Protein AF-A0A4U2DI52-F1 (afdb_monomer_lite)

Structure (mmCIF, N/CA/C/O backbone):
data_AF-A0A4U2DI52-F1
#
_entry.id   AF-A0A4U2DI52-F1
#
loop_
_atom_site.group_PDB
_atom_site.id
_atom_site.type_symbol
_atom_site.label_atom_id
_atom_site.label_alt_id
_atom_site.label_comp_id
_atom_site.label_asym_id
_atom_site.label_entity_id
_atom_site.label_seq_id
_atom_site.pdbx_PDB_ins_code
_atom_site.Cartn_x
_atom_site.Cartn_y
_atom_site.Cartn_z
_atom_site.occupancy
_atom_site.B_iso_or_equiv
_atom_site.auth_seq_id
_atom_site.auth_comp_id
_atom_site.auth_asym_id
_atom_site.auth_atom_id
_atom_site.pdbx_PDB_model_num
ATOM 1 N N . MET A 1 1 ? -13.611 4.402 22.717 1.00 56.78 1 MET A N 1
ATOM 2 C CA . MET A 1 1 ? -13.831 3.166 21.932 1.00 56.78 1 MET A CA 1
ATOM 3 C C . MET A 1 1 ? -13.078 3.296 20.622 1.00 56.78 1 MET A C 1
ATOM 5 O O . MET A 1 1 ? -13.192 4.340 19.987 1.00 56.78 1 MET A O 1
ATOM 9 N N . ALA A 1 2 ? -12.268 2.306 20.247 1.00 67.12 2 ALA A N 1
ATOM 10 C CA . ALA A 1 2 ? -11.627 2.310 18.935 1.00 67.12 2 ALA A CA 1
ATOM 11 C C . ALA A 1 2 ? -12.698 2.112 17.855 1.00 67.12 2 ALA A C 1
ATOM 13 O O . ALA A 1 2 ? -13.586 1.277 18.018 1.00 67.12 2 ALA A O 1
ATOM 14 N N . LYS A 1 3 ? -12.647 2.907 16.784 1.00 77.88 3 LYS A N 1
ATOM 15 C CA . LYS A 1 3 ? -13.565 2.740 15.657 1.00 77.88 3 LYS A CA 1
ATOM 16 C C . LYS A 1 3 ? -13.073 1.563 14.804 1.00 77.88 3 LYS A C 1
ATOM 18 O O . LYS A 1 3 ? -11.890 1.569 14.442 1.00 77.88 3 LYS A O 1
ATOM 23 N N . PRO A 1 4 ? -13.929 0.571 14.507 1.00 86.81 4 PRO A N 1
ATOM 24 C CA . PRO A 1 4 ? -13.577 -0.481 13.568 1.00 86.81 4 PRO A CA 1
ATOM 25 C C . PRO A 1 4 ? -13.369 0.120 12.174 1.00 86.81 4 PRO A C 1
ATOM 27 O O . PRO A 1 4 ? -14.001 1.116 11.818 1.00 86.81 4 PRO A O 1
ATOM 30 N N . ILE A 1 5 ? -12.468 -0.482 11.403 1.00 87.81 5 ILE A N 1
ATOM 31 C CA . ILE A 1 5 ? -12.190 -0.109 10.015 1.00 87.81 5 ILE A CA 1
ATOM 32 C C . ILE A 1 5 ? -12.539 -1.298 9.132 1.00 87.81 5 ILE A C 1
ATOM 34 O O . ILE A 1 5 ? -12.144 -2.429 9.415 1.00 87.81 5 ILE A O 1
ATOM 38 N N . SER A 1 6 ? -13.271 -1.042 8.056 1.00 88.00 6 SER A N 1
ATOM 39 C CA . SER A 1 6 ? -13.620 -2.051 7.063 1.00 88.00 6 SER A CA 1
ATOM 40 C C . SER A 1 6 ? -13.516 -1.474 5.663 1.00 88.00 6 SER A C 1
ATOM 42 O O . SER A 1 6 ? -13.982 -0.360 5.431 1.00 88.00 6 SER A O 1
ATOM 44 N N . PHE A 1 7 ? -12.938 -2.242 4.748 1.00 88.12 7 PHE A N 1
ATOM 45 C CA . PHE A 1 7 ? -12.793 -1.893 3.337 1.00 88.12 7 PHE A CA 1
ATOM 46 C C . PHE A 1 7 ? -12.685 -3.168 2.505 1.00 88.12 7 PHE A C 1
ATOM 48 O O . PHE A 1 7 ? -12.030 -4.129 2.914 1.00 88.12 7 PHE A O 1
ATOM 55 N N . GLY A 1 8 ? -13.361 -3.200 1.355 1.00 84.75 8 GLY A N 1
ATOM 56 C CA . GLY A 1 8 ? -13.516 -4.425 0.569 1.00 84.75 8 GLY A CA 1
ATOM 57 C C . GLY A 1 8 ? -13.991 -5.598 1.439 1.00 84.75 8 GLY A C 1
ATOM 58 O O . GLY A 1 8 ? -15.012 -5.508 2.120 1.00 84.75 8 GLY A O 1
ATOM 59 N N . GLN A 1 9 ? -13.211 -6.681 1.452 1.00 86.88 9 GLN A N 1
ATOM 60 C CA . GLN A 1 9 ? -13.447 -7.872 2.282 1.00 86.88 9 GLN A CA 1
ATOM 61 C C . GLN A 1 9 ? -12.747 -7.843 3.655 1.00 86.88 9 GLN A C 1
ATOM 63 O O . GLN A 1 9 ? -12.935 -8.752 4.464 1.00 86.88 9 GLN A O 1
ATOM 68 N N . PHE A 1 10 ? -11.936 -6.821 3.939 1.00 89.88 10 PHE A N 1
ATOM 69 C CA . PHE A 1 10 ? -11.101 -6.750 5.136 1.00 89.88 10 PHE A CA 1
ATOM 70 C C . PHE A 1 10 ? -11.801 -5.991 6.265 1.00 89.88 10 PHE A C 1
ATOM 72 O O . PHE A 1 10 ? -12.438 -4.956 6.055 1.00 89.88 10 PHE A O 1
ATOM 79 N N . LYS A 1 11 ? -11.678 -6.512 7.491 1.00 90.38 11 LYS A N 1
ATOM 80 C CA . LYS A 1 11 ? -12.256 -5.921 8.703 1.00 90.38 11 LYS A CA 1
ATOM 81 C C . LYS A 1 11 ? -11.237 -5.942 9.831 1.00 90.38 11 LYS A C 1
ATOM 83 O O . LYS A 1 11 ? -10.702 -6.990 10.174 1.00 90.38 11 LYS A O 1
ATOM 88 N N . PHE A 1 12 ? -11.034 -4.787 10.445 1.00 91.44 12 PHE A N 1
ATOM 89 C CA . PHE A 1 12 ? -10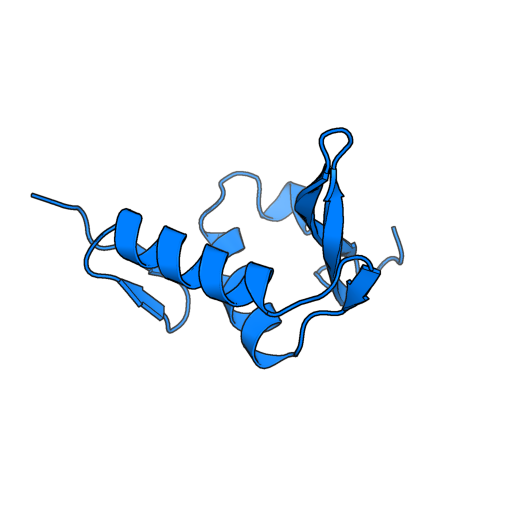.139 -4.595 11.574 1.00 91.44 12 PHE A CA 1
ATOM 90 C C . PHE A 1 12 ? -10.900 -3.965 12.735 1.00 91.44 12 PHE A C 1
ATOM 92 O O . PHE A 1 12 ? -11.643 -2.999 12.565 1.00 91.44 12 PHE A O 1
ATOM 99 N N . GLY A 1 13 ? -10.682 -4.481 13.946 1.00 89.44 13 GLY A N 1
ATOM 100 C CA . GLY A 1 13 ? -11.301 -3.924 15.153 1.00 89.44 13 GLY A CA 1
ATOM 101 C C . GLY A 1 13 ? -10.779 -2.531 15.517 1.00 89.44 13 GLY A C 1
ATOM 102 O O . GLY A 1 13 ? -11.453 -1.789 16.227 1.00 89.44 13 GLY A O 1
ATOM 103 N N . THR A 1 14 ? -9.587 -2.157 15.034 1.00 90.00 14 THR A N 1
ATOM 104 C CA . THR A 1 14 ? -8.973 -0.851 15.296 1.00 90.00 14 THR A CA 1
ATOM 105 C C . THR A 1 14 ? -8.163 -0.357 14.099 1.00 90.00 14 THR A C 1
ATOM 107 O O . THR A 1 14 ? -7.637 -1.153 13.318 1.00 90.00 14 THR A O 1
ATOM 110 N N . ARG A 1 15 ? -7.980 0.967 14.012 1.00 88.38 15 ARG A N 1
ATOM 111 C CA . ARG A 1 15 ? -7.056 1.597 13.058 1.00 88.38 15 ARG A CA 1
ATOM 112 C C . ARG A 1 15 ? -5.626 1.072 13.179 1.00 88.38 15 ARG A C 1
ATOM 114 O O . ARG A 1 15 ? -5.010 0.750 12.172 1.00 88.38 15 ARG A O 1
ATOM 121 N N . LYS A 1 16 ? -5.131 0.936 14.411 1.00 90.44 16 LYS A N 1
ATOM 122 C CA . LYS A 1 16 ? -3.772 0.459 14.688 1.00 90.44 16 LYS A CA 1
ATOM 123 C C . LYS A 1 16 ? -3.537 -0.951 14.135 1.00 90.44 16 LYS A C 1
ATOM 125 O O . LYS A 1 16 ? -2.514 -1.181 13.507 1.00 90.44 16 LYS A O 1
ATOM 130 N N . ALA A 1 17 ? -4.504 -1.856 14.298 1.00 91.06 17 ALA A N 1
ATOM 131 C CA . ALA A 1 17 ? -4.408 -3.213 13.757 1.00 91.06 17 ALA A CA 1
ATOM 132 C C . ALA A 1 17 ? -4.336 -3.222 12.219 1.00 91.06 17 ALA A C 1
ATOM 134 O O . ALA A 1 17 ? -3.559 -3.978 11.645 1.00 91.06 17 ALA A O 1
ATOM 135 N N . CYS A 1 18 ? -5.104 -2.351 11.556 1.00 91.31 18 CYS A N 1
ATOM 136 C CA . CYS A 1 18 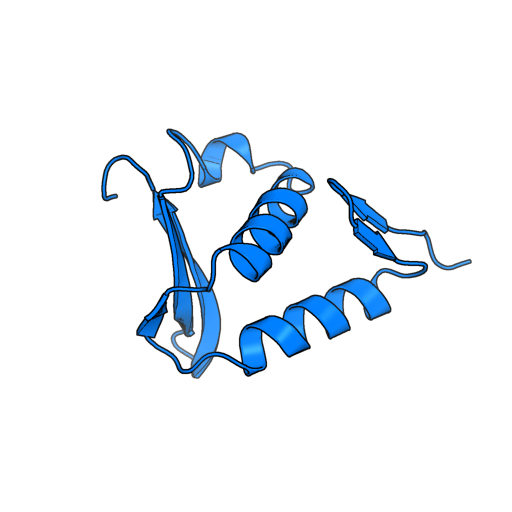? -5.026 -2.180 10.105 1.00 91.31 18 CYS A CA 1
ATOM 137 C C . CYS A 1 18 ? -3.649 -1.653 9.663 1.00 91.31 18 CYS A C 1
ATOM 139 O O . CYS A 1 18 ? -3.073 -2.159 8.703 1.00 91.31 18 CYS A O 1
ATOM 141 N N . GLU A 1 19 ? -3.106 -0.651 10.361 1.00 91.38 19 GLU A N 1
ATOM 142 C CA . GLU A 1 19 ? -1.785 -0.078 10.059 1.00 91.38 19 GLU A CA 1
ATOM 143 C C . GLU A 1 19 ? -0.647 -1.082 10.289 1.00 91.38 19 GLU A C 1
ATOM 145 O O . GLU A 1 19 ? 0.318 -1.115 9.526 1.00 91.38 19 GLU A O 1
ATOM 150 N N . GLU A 1 20 ? -0.748 -1.919 11.321 1.00 93.25 20 GLU A N 1
ATOM 151 C CA . GLU A 1 20 ? 0.212 -2.993 11.591 1.00 93.25 20 GLU A CA 1
ATOM 152 C C . GLU A 1 20 ? 0.170 -4.081 10.513 1.00 93.25 20 GLU A C 1
ATOM 154 O O . GLU A 1 20 ? 1.232 -4.524 10.071 1.00 93.25 20 GLU A O 1
ATOM 159 N N . ASP A 1 21 ? -1.021 -4.464 10.035 1.00 93.12 21 ASP A N 1
ATOM 160 C CA . ASP A 1 21 ? -1.165 -5.424 8.935 1.00 93.12 21 ASP A CA 1
ATOM 161 C C . ASP A 1 21 ? -0.580 -4.879 7.629 1.00 93.12 21 ASP A C 1
ATOM 163 O O . ASP A 1 21 ? 0.242 -5.539 6.992 1.00 93.12 21 ASP A O 1
ATOM 167 N N . ALA A 1 22 ? -0.923 -3.635 7.283 1.00 91.88 22 ALA A N 1
ATOM 168 C CA . ALA A 1 22 ? -0.373 -2.945 6.123 1.00 91.88 22 ALA A CA 1
ATOM 169 C C . ALA A 1 22 ? 1.161 -2.856 6.198 1.00 91.88 22 ALA A C 1
ATOM 171 O O . ALA A 1 22 ? 1.857 -3.199 5.243 1.00 91.88 22 ALA A O 1
ATOM 172 N N . ARG A 1 23 ? 1.712 -2.470 7.357 1.00 91.81 23 ARG A N 1
ATOM 173 C CA . ARG A 1 23 ? 3.165 -2.408 7.574 1.00 91.81 23 ARG A CA 1
ATOM 174 C C . ARG A 1 23 ? 3.820 -3.778 7.426 1.00 91.81 23 ARG A C 1
ATOM 176 O O . ARG A 1 23 ? 4.888 -3.873 6.830 1.00 91.81 23 ARG A O 1
ATOM 183 N N . ARG A 1 24 ? 3.202 -4.832 7.964 1.00 93.31 24 ARG A N 1
ATOM 184 C CA . ARG A 1 24 ? 3.704 -6.208 7.859 1.00 93.31 24 ARG A CA 1
ATOM 185 C C . ARG A 1 24 ? 3.801 -6.654 6.400 1.00 93.31 24 ARG A C 1
ATOM 187 O O . ARG A 1 24 ? 4.842 -7.184 6.028 1.00 93.31 24 ARG A O 1
ATOM 194 N N . ARG A 1 25 ? 2.770 -6.381 5.591 1.00 93.12 25 ARG A N 1
ATOM 195 C CA . ARG A 1 25 ? 2.761 -6.667 4.146 1.00 93.12 25 ARG A CA 1
ATOM 196 C C . ARG A 1 25 ? 3.841 -5.884 3.411 1.00 93.12 25 ARG A C 1
ATOM 198 O O . ARG A 1 25 ? 4.643 -6.475 2.715 1.00 93.12 25 ARG A O 1
ATOM 205 N N . ILE A 1 26 ? 3.952 -4.571 3.621 1.00 91.62 26 ILE A N 1
ATOM 206 C CA . ILE A 1 26 ? 5.003 -3.761 2.970 1.00 91.62 26 ILE A CA 1
ATOM 207 C C . ILE A 1 26 ? 6.402 -4.270 3.348 1.00 91.62 26 ILE A C 1
ATOM 209 O O . ILE A 1 26 ? 7.308 -4.321 2.516 1.00 91.62 26 ILE A O 1
ATOM 213 N N . ASN A 1 27 ? 6.582 -4.685 4.603 1.00 91.06 27 ASN A N 1
ATOM 214 C CA . ASN A 1 27 ? 7.874 -5.136 5.094 1.00 91.06 27 ASN A CA 1
ATOM 215 C C . ASN A 1 27 ? 8.327 -6.497 4.542 1.00 91.06 27 ASN A C 1
ATOM 217 O O . ASN A 1 27 ? 9.526 -6.780 4.614 1.00 91.06 27 ASN A O 1
ATOM 221 N N . SER A 1 28 ? 7.427 -7.317 3.985 1.00 92.69 28 SER A N 1
ATOM 222 C CA . SER A 1 28 ? 7.809 -8.575 3.328 1.00 92.69 28 SER A CA 1
ATOM 223 C C . SER A 1 28 ? 8.381 -8.382 1.924 1.00 92.69 28 SER A C 1
ATOM 225 O O . SER A 1 28 ? 8.972 -9.316 1.390 1.00 92.69 28 SER A O 1
ATOM 227 N N . TYR A 1 29 ? 8.252 -7.188 1.341 1.00 92.69 29 TYR A N 1
ATOM 228 C CA . TYR A 1 29 ? 8.810 -6.870 0.029 1.00 92.69 29 TYR A CA 1
ATOM 229 C C . TYR A 1 29 ? 10.143 -6.131 0.146 1.00 92.69 29 TYR A C 1
ATOM 231 O O . TYR A 1 29 ? 10.339 -5.264 1.009 1.00 92.69 29 TYR A O 1
ATOM 239 N N . SER A 1 30 ? 11.050 -6.464 -0.769 1.00 91.19 30 SER A N 1
ATOM 240 C CA . SER A 1 30 ? 12.261 -5.688 -1.020 1.00 91.19 30 SER A CA 1
ATOM 241 C C . SER A 1 30 ? 11.917 -4.439 -1.839 1.00 91.19 30 SER A C 1
ATOM 243 O O . SER A 1 30 ? 11.033 -4.505 -2.695 1.00 91.19 30 SER A O 1
ATOM 245 N N . PRO A 1 31 ? 12.609 -3.307 -1.637 1.00 91.44 31 PRO A N 1
ATOM 246 C CA . PRO A 1 31 ? 12.447 -2.147 -2.506 1.00 91.44 31 PRO A CA 1
ATOM 247 C C . PRO A 1 31 ? 12.693 -2.468 -3.988 1.00 91.44 31 PRO A C 1
ATOM 249 O O . PRO A 1 31 ? 13.609 -3.228 -4.296 1.00 91.44 31 PRO A O 1
ATOM 252 N N . GLY A 1 32 ? 11.903 -1.877 -4.884 1.00 90.50 32 GLY A N 1
ATOM 253 C CA . GLY A 1 32 ? 11.907 -2.1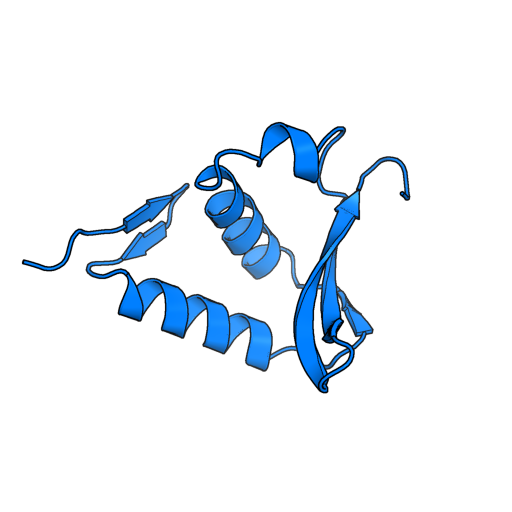53 -6.324 1.00 90.50 32 GLY A CA 1
ATOM 254 C C . GLY A 1 32 ? 11.111 -3.399 -6.727 1.00 90.50 32 GLY A C 1
ATOM 255 O O . GLY A 1 32 ? 11.233 -3.862 -7.857 1.00 90.50 32 GLY A O 1
ATOM 256 N N . THR A 1 33 ? 10.341 -3.994 -5.807 1.00 92.88 33 THR A N 1
ATOM 257 C CA . THR A 1 33 ? 9.569 -5.218 -6.083 1.00 92.88 33 THR A CA 1
ATOM 258 C C . THR A 1 33 ? 8.106 -4.889 -6.350 1.00 92.88 33 THR A C 1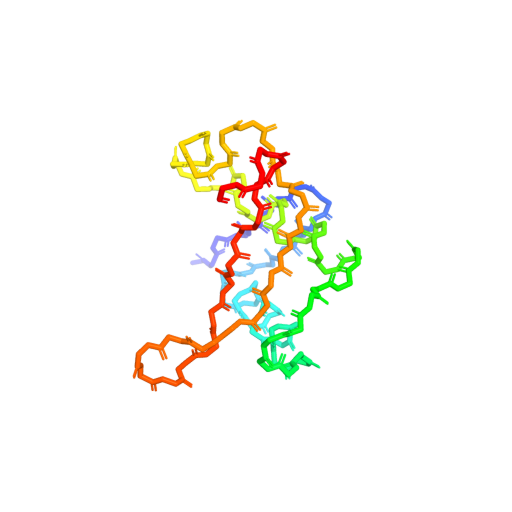
ATOM 260 O O . THR A 1 33 ? 7.483 -4.140 -5.593 1.00 92.88 33 THR A O 1
ATOM 263 N N . ILE A 1 34 ? 7.541 -5.519 -7.382 1.00 92.75 34 ILE A N 1
ATOM 264 C CA . ILE A 1 34 ? 6.100 -5.505 -7.643 1.00 92.75 34 ILE A CA 1
ATOM 265 C C . ILE A 1 34 ? 5.385 -6.399 -6.633 1.00 92.75 34 ILE A C 1
ATOM 267 O O . ILE A 1 34 ? 5.765 -7.547 -6.395 1.00 92.75 34 ILE A O 1
ATOM 271 N N . MET A 1 35 ? 4.343 -5.851 -6.027 1.00 92.88 35 MET A N 1
ATOM 272 C CA . MET A 1 35 ? 3.540 -6.522 -5.022 1.00 92.88 35 MET A CA 1
ATOM 273 C C . MET A 1 35 ? 2.765 -7.709 -5.608 1.00 92.88 35 MET A C 1
ATOM 275 O O . MET A 1 35 ? 2.261 -7.644 -6.729 1.00 92.88 35 MET A O 1
ATOM 279 N N . ALA A 1 36 ? 2.626 -8.791 -4.837 1.00 93.50 36 ALA A N 1
ATOM 280 C CA . ALA A 1 36 ? 1.815 -9.933 -5.247 1.00 93.50 36 ALA A CA 1
ATOM 281 C C . ALA A 1 36 ? 0.327 -9.560 -5.333 1.00 93.50 36 ALA A C 1
ATOM 283 O O . ALA A 1 36 ? -0.146 -8.669 -4.627 1.00 93.50 36 ALA A O 1
ATOM 284 N N . LEU A 1 37 ? -0.429 -10.289 -6.158 1.00 89.50 37 LEU A N 1
ATOM 285 C CA . LEU A 1 37 ? -1.837 -9.995 -6.443 1.00 89.50 37 LEU A CA 1
ATOM 286 C C . LEU A 1 37 ? -2.716 -9.923 -5.178 1.00 89.50 37 LEU A C 1
ATOM 288 O O . LEU A 1 37 ? -3.562 -9.038 -5.075 1.00 89.50 37 LEU A O 1
ATOM 292 N N . ASP A 1 38 ? -2.486 -10.807 -4.204 1.00 89.06 38 ASP A N 1
ATOM 293 C CA . ASP A 1 38 ? -3.263 -10.849 -2.957 1.00 89.06 38 ASP A CA 1
ATOM 294 C C . ASP A 1 38 ? -3.043 -9.603 -2.086 1.00 89.06 38 ASP A C 1
ATOM 296 O O . ASP A 1 38 ? -3.990 -9.040 -1.532 1.00 89.06 38 ASP A O 1
ATOM 300 N N . ASP A 1 39 ? -1.793 -9.147 -1.977 1.00 91.69 39 ASP A N 1
ATOM 301 C CA . ASP A 1 39 ? -1.459 -7.925 -1.244 1.00 91.69 39 ASP A CA 1
ATOM 302 C C . ASP A 1 39 ? -1.895 -6.687 -2.026 1.00 91.69 39 ASP A C 1
ATOM 304 O O . ASP A 1 39 ? -2.423 -5.742 -1.442 1.00 91.69 39 ASP A O 1
ATOM 308 N N . LYS A 1 40 ? -1.771 -6.712 -3.355 1.00 90.75 40 LYS A N 1
ATOM 309 C CA . LYS A 1 40 ? -2.282 -5.655 -4.222 1.00 90.75 40 LYS A CA 1
ATOM 310 C C . LYS A 1 40 ? -3.779 -5.450 -3.990 1.00 90.75 40 LYS A C 1
ATOM 312 O O . LYS A 1 40 ? -4.181 -4.331 -3.696 1.00 90.75 40 LYS A O 1
ATOM 317 N N . ALA A 1 41 ? -4.584 -6.513 -4.011 1.00 90.19 41 ALA A N 1
ATOM 318 C CA . ALA A 1 41 ? -6.023 -6.428 -3.751 1.00 90.19 41 ALA A CA 1
ATOM 319 C C . ALA A 1 41 ? -6.342 -5.834 -2.364 1.00 90.19 41 ALA A C 1
ATOM 321 O O . ALA A 1 41 ? -7.327 -5.110 -2.201 1.00 90.19 41 ALA A O 1
ATOM 322 N N . PHE A 1 42 ? -5.495 -6.098 -1.360 1.00 92.31 42 PHE A N 1
ATOM 323 C CA . PHE A 1 42 ? -5.601 -5.460 -0.048 1.00 92.31 42 PHE A CA 1
ATOM 324 C C . PHE A 1 42 ? -5.392 -3.944 -0.123 1.00 92.31 42 PHE A C 1
ATOM 326 O O . PHE A 1 42 ? -6.217 -3.193 0.400 1.00 92.31 42 PHE A O 1
ATOM 333 N N . PHE A 1 43 ? -4.322 -3.483 -0.774 1.00 91.00 43 PHE A N 1
ATOM 334 C CA . PHE A 1 43 ? -4.027 -2.052 -0.867 1.00 91.00 43 PHE A CA 1
ATOM 335 C C . PHE A 1 43 ? -4.967 -1.306 -1.810 1.00 91.00 43 PHE A C 1
ATOM 337 O O . PHE A 1 43 ? -5.359 -0.191 -1.488 1.00 91.00 43 PHE A O 1
ATOM 344 N N . GLU A 1 44 ? -5.408 -1.922 -2.905 1.00 88.88 44 GLU A N 1
ATOM 345 C CA . GLU A 1 44 ? -6.443 -1.358 -3.774 1.00 88.88 44 GLU A CA 1
ATOM 346 C C . GLU A 1 44 ? -7.730 -1.094 -2.992 1.00 88.88 44 GLU A C 1
ATOM 348 O O . GLU A 1 44 ? -8.261 0.015 -3.045 1.00 88.88 44 GLU A O 1
ATOM 353 N N . ALA A 1 45 ? -8.185 -2.072 -2.200 1.00 89.94 45 ALA A N 1
ATOM 354 C CA . ALA A 1 45 ? -9.338 -1.904 -1.324 1.00 89.94 45 ALA A CA 1
ATOM 355 C C . ALA A 1 45 ? -9.077 -0.872 -0.213 1.00 89.94 45 ALA A C 1
ATOM 357 O O . ALA A 1 45 ? -9.986 -0.147 0.176 1.00 89.94 45 ALA A O 1
ATOM 358 N N . LEU A 1 46 ? -7.851 -0.780 0.311 1.00 89.25 46 LEU A N 1
ATOM 359 C CA . LEU A 1 46 ? -7.498 0.227 1.314 1.00 89.25 46 LEU A CA 1
ATOM 360 C C . LEU A 1 46 ? -7.544 1.644 0.727 1.00 89.25 46 LEU A C 1
ATOM 362 O O . LEU A 1 46 ? -8.022 2.568 1.385 1.00 89.25 46 LEU A O 1
ATOM 366 N N . PHE A 1 47 ? -7.073 1.824 -0.508 1.00 86.94 47 PHE A N 1
ATOM 367 C CA . PHE A 1 47 ? -7.047 3.121 -1.174 1.00 86.94 47 PHE A CA 1
ATOM 368 C C . PHE A 1 47 ? -8.449 3.677 -1.427 1.00 86.94 47 PHE A C 1
ATOM 370 O O . PHE A 1 47 ? -8.599 4.895 -1.379 1.00 86.94 47 PHE A O 1
ATOM 377 N N . THR A 1 48 ? -9.485 2.840 -1.586 1.00 84.38 48 THR A N 1
ATOM 378 C CA . THR A 1 48 ? -10.873 3.323 -1.750 1.00 84.38 48 THR A CA 1
ATOM 379 C C . THR A 1 48 ? -11.394 4.094 -0.536 1.00 84.38 48 THR A C 1
ATOM 381 O O . THR A 1 48 ? -12.424 4.754 -0.622 1.00 84.38 48 THR A O 1
ATOM 384 N N . LEU A 1 49 ? -10.732 3.995 0.623 1.00 84.31 49 LEU A N 1
ATOM 385 C CA . LEU A 1 49 ? -11.066 4.801 1.800 1.00 84.31 49 LEU A CA 1
ATOM 386 C C . LEU A 1 49 ? -10.532 6.238 1.720 1.00 84.31 49 LEU A C 1
ATOM 388 O O . LEU A 1 49 ? -10.911 7.073 2.542 1.00 84.31 49 LEU A O 1
ATOM 392 N N . HIS A 1 50 ? -9.625 6.526 0.788 1.00 80.00 50 HIS A N 1
ATOM 393 C CA . HIS A 1 50 ? -9.026 7.843 0.626 1.00 80.00 50 HIS A CA 1
ATOM 394 C C . HIS A 1 50 ? -9.931 8.732 -0.241 1.00 80.00 50 HIS A C 1
ATOM 396 O O . HIS A 1 50 ? -10.359 8.322 -1.312 1.00 80.00 50 HIS A O 1
ATOM 402 N N . SER A 1 51 ? -10.192 9.974 0.178 1.00 74.31 51 SER A N 1
ATOM 403 C CA . SER A 1 51 ? -11.068 10.908 -0.559 1.00 74.31 51 SER A CA 1
ATOM 404 C C . SER A 1 51 ? -10.553 11.260 -1.960 1.00 74.31 51 SER A C 1
ATOM 406 O O . SER A 1 51 ? -11.334 11.530 -2.858 1.00 74.31 51 SER A O 1
ATOM 408 N N . GLU A 1 52 ? -9.233 11.233 -2.138 1.00 76.19 52 GLU A N 1
ATOM 409 C CA . GLU A 1 52 ? -8.534 11.463 -3.418 1.00 76.19 52 GLU A CA 1
ATOM 410 C C . GLU A 1 52 ? -8.340 10.176 -4.247 1.00 76.19 52 GLU A C 1
ATOM 412 O O . GLU A 1 52 ? -7.472 10.131 -5.117 1.00 76.19 52 GLU A O 1
ATOM 417 N N . TYR A 1 53 ? -9.065 9.091 -3.947 1.00 75.88 53 TYR A N 1
ATOM 418 C CA . TYR A 1 53 ? -8.901 7.812 -4.649 1.00 75.88 53 TYR A CA 1
ATOM 419 C C . TYR A 1 53 ? -9.040 7.960 -6.168 1.00 75.88 53 TYR A C 1
ATOM 421 O O . TYR A 1 53 ? -8.151 7.535 -6.905 1.00 75.88 53 TYR A O 1
ATOM 429 N N . ASP A 1 54 ? -10.101 8.627 -6.625 1.00 68.31 54 ASP A N 1
ATOM 430 C CA . ASP A 1 54 ? -10.378 8.808 -8.053 1.00 68.31 54 ASP A CA 1
ATOM 431 C C . ASP A 1 54 ? -9.275 9.612 -8.762 1.00 68.31 54 ASP A C 1
ATOM 433 O O . ASP A 1 54 ? -8.908 9.308 -9.896 1.00 68.31 54 ASP A O 1
ATOM 437 N N . GLU A 1 55 ? -8.681 10.591 -8.073 1.00 72.75 55 GLU A N 1
ATOM 438 C CA . GLU A 1 55 ? -7.582 11.408 -8.598 1.00 72.75 55 GLU A CA 1
ATOM 439 C C . GLU A 1 55 ? -6.274 10.605 -8.705 1.00 72.75 55 GLU A C 1
ATOM 441 O O . GLU A 1 55 ? -5.563 10.691 -9.709 1.00 72.75 55 GLU A O 1
ATOM 446 N N . LYS A 1 56 ? -5.975 9.773 -7.696 1.00 69.81 56 LYS A N 1
ATOM 447 C CA . LYS A 1 56 ? -4.738 8.974 -7.631 1.00 69.81 56 LYS A CA 1
ATOM 448 C C . LYS A 1 56 ? -4.763 7.759 -8.549 1.00 69.81 56 LYS A C 1
ATOM 450 O O . LYS A 1 56 ? -3.732 7.391 -9.105 1.00 69.81 56 LYS A O 1
ATOM 455 N N . VAL A 1 57 ? -5.925 7.134 -8.709 1.00 71.12 57 VAL A N 1
ATOM 456 C CA . VAL A 1 57 ? -6.082 5.932 -9.533 1.00 71.12 57 VAL A CA 1
ATOM 457 C C . VAL A 1 57 ? -6.312 6.277 -11.000 1.00 71.12 57 VAL A C 1
ATOM 459 O O . VAL A 1 57 ? -5.803 5.572 -11.873 1.00 71.12 57 VAL A O 1
ATOM 462 N N . GLY A 1 58 ? -7.050 7.353 -11.289 1.00 72.56 58 GLY A N 1
ATOM 463 C CA . GLY A 1 58 ? -7.382 7.768 -12.649 1.00 72.56 58 GLY A CA 1
ATOM 464 C C . GLY A 1 58 ? -7.951 6.625 -13.497 1.00 72.56 58 GLY A C 1
ATOM 465 O O . GLY A 1 58 ? -9.067 6.171 -13.268 1.00 72.56 58 GLY A O 1
ATOM 466 N N . CYS A 1 59 ? -7.185 6.145 -14.482 1.00 72.50 59 CYS A N 1
ATOM 467 C CA . CYS A 1 59 ? -7.597 5.073 -15.401 1.00 72.50 59 CYS A CA 1
ATOM 468 C C . CYS A 1 59 ? -7.554 3.647 -14.804 1.00 72.50 59 CYS A C 1
ATOM 470 O O . CYS A 1 59 ? -7.959 2.686 -15.467 1.00 72.50 59 CYS A O 1
ATOM 472 N N . GLY A 1 60 ? -7.072 3.491 -13.569 1.00 78.81 60 GLY A N 1
ATOM 473 C CA . GLY A 1 60 ? -6.983 2.211 -12.870 1.00 78.81 60 GLY A CA 1
ATOM 474 C C . GLY A 1 60 ? -5.557 1.840 -12.469 1.00 78.81 60 GLY A C 1
ATOM 475 O O . GLY A 1 60 ? -4.582 2.270 -13.083 1.00 78.81 60 GLY A O 1
ATOM 476 N N . ILE A 1 61 ? -5.445 0.978 -11.459 1.00 84.25 61 ILE A N 1
ATOM 477 C CA . ILE A 1 61 ? -4.168 0.453 -10.966 1.00 84.25 61 ILE A CA 1
ATOM 478 C C . ILE A 1 61 ? -3.746 -0.732 -11.849 1.00 84.25 61 ILE A C 1
ATOM 480 O O . ILE A 1 61 ? -4.465 -1.731 -11.966 1.00 84.25 61 ILE A O 1
ATOM 484 N N . LYS A 1 62 ? -2.585 -0.618 -12.501 1.00 87.12 62 LYS A N 1
ATOM 485 C CA . LYS A 1 62 ? -1.927 -1.716 -13.220 1.00 87.12 62 LYS A CA 1
ATOM 486 C C . LYS A 1 62 ? -1.219 -2.619 -12.232 1.00 87.12 62 LYS A C 1
ATOM 488 O O . LYS A 1 62 ? -1.540 -3.798 -12.188 1.00 87.12 62 LYS A O 1
ATOM 493 N N . ASP A 1 63 ? -0.354 -2.045 -11.403 1.00 88.56 63 ASP A N 1
ATOM 494 C CA . ASP A 1 63 ? 0.438 -2.733 -10.385 1.00 88.56 63 ASP A CA 1
ATOM 495 C C . ASP A 1 63 ? 0.789 -1.782 -9.234 1.00 88.56 63 ASP A C 1
ATOM 497 O O . ASP A 1 63 ? 0.571 -0.572 -9.313 1.00 88.56 63 ASP A O 1
ATOM 501 N N . ILE A 1 64 ? 1.303 -2.336 -8.137 1.00 91.69 64 ILE A N 1
ATOM 502 C CA . ILE A 1 64 ? 1.801 -1.563 -6.996 1.00 91.69 64 ILE A CA 1
ATOM 503 C C . ILE A 1 64 ? 3.243 -1.990 -6.746 1.00 91.69 64 ILE A C 1
ATOM 505 O O . ILE A 1 64 ? 3.508 -3.168 -6.509 1.00 91.69 64 ILE A O 1
ATOM 509 N N . GLU A 1 65 ? 4.168 -1.039 -6.780 1.00 93.25 65 GLU A N 1
ATOM 510 C CA . GLU A 1 65 ? 5.575 -1.265 -6.463 1.00 93.25 65 GLU A CA 1
ATOM 511 C C . GLU A 1 65 ? 5.875 -0.823 -5.029 1.00 93.25 65 GLU A C 1
ATOM 513 O O . GLU A 1 65 ? 5.432 0.235 -4.572 1.00 93.25 65 GLU A O 1
ATOM 518 N N . VAL A 1 66 ? 6.655 -1.626 -4.304 1.00 93.25 66 VAL A N 1
ATOM 519 C CA . VAL A 1 66 ? 7.237 -1.213 -3.026 1.00 93.25 66 VAL A CA 1
ATOM 520 C C . VAL A 1 66 ? 8.587 -0.571 -3.305 1.00 93.25 66 VAL A C 1
ATOM 522 O O . VAL A 1 66 ? 9.524 -1.261 -3.688 1.00 93.25 66 VAL A O 1
ATOM 525 N N . GLY A 1 67 ? 8.706 0.734 -3.078 1.00 91.69 67 GLY A N 1
ATOM 526 C CA . GLY A 1 67 ? 9.937 1.498 -3.287 1.00 91.69 67 GLY A CA 1
ATOM 527 C C . GLY A 1 67 ? 10.411 2.200 -2.016 1.00 91.69 67 GLY A C 1
ATOM 528 O O . GLY A 1 67 ? 9.810 2.066 -0.948 1.00 91.69 67 GLY A O 1
ATOM 529 N N . LEU A 1 68 ? 11.500 2.960 -2.130 1.00 91.12 68 LEU A N 1
ATOM 530 C CA . LEU A 1 68 ? 11.989 3.830 -1.060 1.00 91.12 68 LEU A CA 1
ATOM 531 C C . LEU A 1 68 ? 11.687 5.293 -1.381 1.00 91.12 68 LEU A C 1
ATOM 533 O O . LEU A 1 68 ? 11.878 5.726 -2.515 1.00 91.12 68 LEU A O 1
ATOM 537 N N . ASP A 1 69 ? 11.267 6.057 -0.376 1.00 88.62 69 ASP A N 1
ATOM 538 C CA . ASP A 1 69 ? 11.250 7.517 -0.462 1.00 88.62 69 ASP A CA 1
ATOM 539 C C . ASP A 1 69 ? 12.668 8.114 -0.326 1.00 88.62 69 ASP A C 1
ATOM 541 O O . ASP A 1 69 ? 13.660 7.409 -0.102 1.00 88.62 69 ASP A O 1
ATOM 545 N N . PHE A 1 70 ? 12.765 9.445 -0.412 1.00 85.12 70 PHE A N 1
ATOM 546 C CA . PHE A 1 70 ? 14.020 10.189 -0.236 1.00 85.12 70 PHE A CA 1
ATOM 547 C C . PHE A 1 70 ? 14.708 9.928 1.121 1.00 85.12 70 PHE A C 1
ATOM 549 O O . PHE A 1 70 ? 15.929 10.030 1.235 1.00 85.12 70 PHE A O 1
ATOM 556 N N . HIS A 1 71 ? 13.947 9.547 2.148 1.00 88.62 71 HIS A N 1
ATOM 557 C CA . HIS A 1 71 ? 14.432 9.239 3.493 1.00 88.62 71 HIS A CA 1
ATOM 558 C C . HIS A 1 71 ? 14.651 7.736 3.736 1.00 88.62 71 HIS A C 1
ATOM 560 O O . HIS A 1 71 ? 14.945 7.337 4.863 1.00 88.62 71 HIS A O 1
ATOM 566 N N . ARG A 1 72 ? 14.572 6.900 2.691 1.00 84.62 72 ARG A N 1
ATOM 567 C CA . ARG A 1 72 ? 14.688 5.433 2.755 1.00 84.62 72 ARG A CA 1
ATOM 568 C C . ARG A 1 72 ? 13.573 4.750 3.556 1.00 84.62 72 ARG A C 1
ATOM 570 O O . ARG A 1 72 ? 13.757 3.621 4.019 1.00 84.62 72 ARG A O 1
ATOM 577 N N . ASN A 1 73 ? 12.411 5.383 3.686 1.00 87.56 73 ASN A N 1
ATOM 578 C CA . ASN A 1 73 ? 11.200 4.725 4.163 1.00 87.56 73 ASN A CA 1
ATOM 579 C C . ASN A 1 73 ? 10.563 3.931 3.027 1.00 87.56 73 ASN A C 1
ATOM 581 O O . ASN A 1 73 ? 10.589 4.352 1.873 1.00 87.56 73 ASN A O 1
ATOM 585 N N . ARG A 1 74 ? 9.963 2.784 3.353 1.00 88.94 74 ARG A N 1
ATOM 586 C CA . ARG A 1 74 ? 9.229 1.992 2.362 1.00 88.94 74 ARG A CA 1
ATOM 587 C C . ARG A 1 74 ? 7.893 2.659 2.058 1.00 88.94 74 ARG A C 1
ATOM 589 O O . ARG A 1 74 ? 7.090 2.870 2.968 1.00 88.94 74 ARG A O 1
ATOM 596 N N . CYS A 1 75 ? 7.661 2.928 0.782 1.00 90.38 75 CYS A N 1
ATOM 597 C CA . CYS A 1 75 ? 6.455 3.552 0.257 1.00 90.38 75 CYS A CA 1
ATOM 598 C C . CYS A 1 75 ? 5.855 2.698 -0.860 1.00 90.38 75 CYS A C 1
ATOM 600 O O . CYS A 1 75 ? 6.545 1.896 -1.490 1.00 90.38 75 CYS A O 1
ATOM 602 N N . LEU A 1 76 ? 4.553 2.875 -1.081 1.00 90.50 76 LEU A N 1
ATOM 603 C CA . LEU A 1 76 ? 3.822 2.244 -2.173 1.00 90.50 76 LEU A CA 1
ATOM 604 C C . LEU A 1 76 ? 3.725 3.218 -3.338 1.00 90.50 76 LEU A C 1
ATOM 606 O O . LEU A 1 76 ? 3.241 4.336 -3.163 1.00 90.50 76 LEU A O 1
ATOM 610 N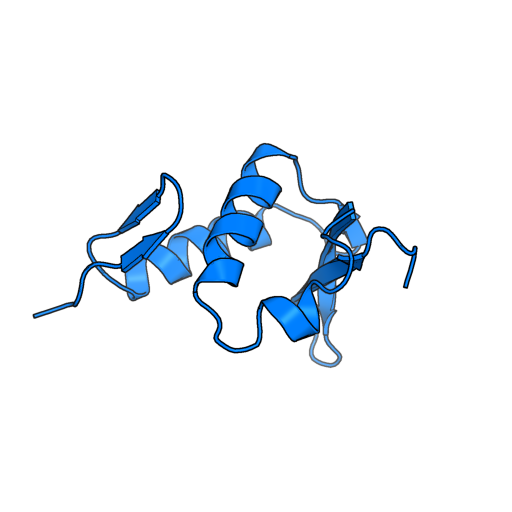 N . PHE A 1 77 ? 4.153 2.770 -4.510 1.00 89.69 77 PHE A N 1
ATOM 611 C CA . PHE A 1 77 ? 4.046 3.497 -5.763 1.00 89.69 77 PHE A CA 1
ATOM 612 C C . PHE A 1 77 ? 2.973 2.820 -6.611 1.00 89.69 77 PHE A C 1
ATOM 614 O O . PHE A 1 77 ? 3.045 1.621 -6.881 1.00 89.69 77 PHE A O 1
ATOM 621 N N . ILE A 1 78 ? 1.936 3.574 -6.971 1.00 88.62 78 ILE A N 1
ATOM 622 C CA . ILE A 1 78 ? 0.850 3.085 -7.820 1.00 88.62 78 ILE A CA 1
ATOM 623 C C . ILE A 1 78 ? 1.313 3.209 -9.270 1.00 88.62 78 ILE A C 1
ATOM 625 O O . ILE A 1 78 ? 1.555 4.320 -9.728 1.00 88.62 78 ILE A O 1
ATOM 629 N N . ILE A 1 79 ? 1.402 2.087 -9.980 1.00 86.88 79 ILE A N 1
ATOM 630 C CA . ILE A 1 79 ? 1.630 2.058 -11.427 1.00 86.88 79 ILE A CA 1
ATOM 631 C C . ILE A 1 79 ? 0.255 2.058 -12.086 1.00 86.88 79 ILE A C 1
ATOM 633 O O . ILE A 1 79 ? -0.540 1.137 -11.864 1.00 86.88 79 ILE A O 1
ATOM 637 N N . ARG A 1 80 ? -0.061 3.086 -12.871 1.00 84.88 80 ARG A N 1
ATOM 638 C CA . ARG A 1 80 ? -1.370 3.212 -13.523 1.00 84.88 80 ARG A CA 1
ATOM 639 C C . ARG A 1 80 ? -1.428 2.424 -14.835 1.00 84.88 80 ARG A C 1
ATOM 641 O O . ARG A 1 80 ? -0.409 2.070 -15.422 1.00 84.88 80 ARG A O 1
ATOM 648 N N . LYS A 1 81 ? -2.640 2.099 -15.302 1.00 82.38 81 LYS A N 1
ATOM 649 C CA . LYS A 1 81 ? -2.859 1.350 -16.563 1.00 82.38 81 LYS A CA 1
ATOM 650 C C . LYS A 1 81 ? -2.437 2.100 -17.823 1.00 82.38 81 LYS A C 1
ATOM 652 O O . LYS A 1 81 ? -2.250 1.463 -18.853 1.00 82.38 81 LYS A O 1
ATOM 657 N N . ASP A 1 82 ? -2.308 3.416 -17.744 1.00 81.94 82 ASP A N 1
ATOM 658 C CA . ASP A 1 82 ? -1.789 4.270 -18.813 1.00 81.94 82 ASP A CA 1
ATOM 659 C C . ASP A 1 82 ? -0.247 4.341 -18.828 1.00 81.94 82 ASP A C 1
ATOM 661 O O . ASP A 1 82 ? 0.300 5.140 -19.582 1.00 81.94 82 ASP A O 1
ATOM 665 N N . ASP A 1 83 ? 0.442 3.493 -18.046 1.00 61.97 83 ASP A N 1
ATOM 666 C CA . ASP A 1 83 ? 1.906 3.466 -17.882 1.00 61.97 83 ASP A CA 1
ATOM 667 C C . ASP A 1 83 ? 2.498 4.819 -17.426 1.00 61.97 83 ASP A C 1
ATOM 669 O O . ASP A 1 83 ? 3.668 5.110 -17.688 1.00 61.97 83 ASP A O 1
ATOM 673 N N . SER A 1 84 ? 1.687 5.636 -16.733 1.00 57.22 84 SER A N 1
ATOM 674 C CA . SER A 1 84 ? 2.100 6.899 -16.103 1.00 57.22 84 SER A CA 1
ATOM 675 C C . SER A 1 84 ? 2.422 6.785 -14.616 1.00 57.22 84 SER A C 1
ATOM 677 O O . SER A 1 84 ? 1.898 5.858 -13.946 1.00 57.22 84 SER A O 1
#

pLDDT: mean 86.03, std 8.36, range [56.78, 93.5]

Sequence (84 aa):
MAKPISFGQFKFGTRKACEEDARRRINSYSPGTIMALDDKAFFEALFTLHSEYDEKVGCGIKDIEVGLDFHRNRCLFIIRKDDS

Secondary str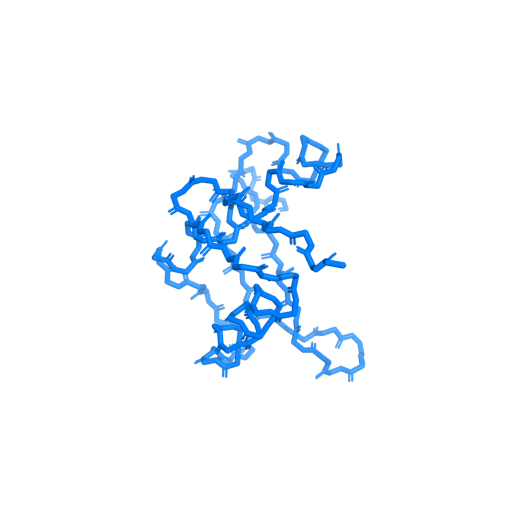ucture (DSSP, 8-state):
-PPPEEETTEEESSHHHHHHHHHHHHHTSPTTEEPPHHHHHHHHHHHTTSTTHHHHHTT-EEEEEEEE-TTS-EEEEEEETT--

Radius of gyration: 13.26 Å; chains: 1; bounding box: 28×22×41 Å

Foldseek 3Di:
DADWDDWDPDTGPHPVVLVVVLVVQLVVDDAFDWHDPVNFVVVLRVLVVPPCSCVQAVQHFPTWGFHADPVRDTDIDGQYPVRD